Protein AF-A0A538U9R2-F1 (afdb_monomer)

Foldseek 3Di:
DPDPPPDDDDDDAPDDVRVLVVQLVVVVVVVDPDDLQVSLQVSLVVDAKDFDWDQDPVRDIDGAWIKGFPGDDPSDTDIDTQKGWDFPDADPVRHTDTFIFGQLDDGPCVVVCVVVVDDDDPVRNHHGDTD

Secondary structure (DSSP, 8-state):
----TT-------SSHHHHHHHHHHHHHHTT----HHHHHHHHHHH--EEEEEEE-TTS-EEEEEEEEEEEEETTEEEEEEEEEEEEEEE-TTS-EEEEEEE-S---THHHHHHHTT----GGGGSTT-B-

Radius of gyration: 17.0 Å; Cα contacts (8 Å, |Δi|>4): 196; chains: 1; bounding box: 44×27×45 Å

pLDDT: mean 91.01, std 10.46, range [38.91, 98.06]

Nearest PDB structures (foldseek):
  8rjf-assembly1_C  TM=9.619E-01  e=5.103E-11  Caulobacter vibrioides NA1000
  8rkd-assembly1_B  TM=8.739E-01  e=4.639E-08  Caulobacter vibrioides NA1000
  2w56-assembly2_B  TM=2.642E-01  e=7.644E-01  Vibrio cholerae
  5lnk-assembly1_9  TM=2.903E-01  e=7.173E-01  Ovis aries
  3vf1-assembly1_A  TM=3.575E-01  e=2.911E+00  Gersemia fruticosa

Organism: Eiseniibacteriota bacterium (NCBI:txid2212470)

InterPro domains:
  IPR027417 P-loop containing nucleoside triphosphate hydrolase [G3DSA:3.40.50.300] (1-93)

Mean predicted aligned error: 5.08 Å

Sequence (131 aa):
NTGHDGSMTTIHSNGPRDSLHRIENLVLMAGHQLNDKAIREQVASALELIVH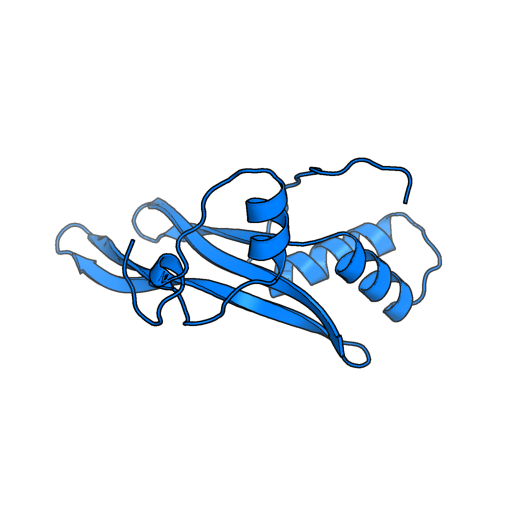VSRMADGTRRILSVQELMGMEGNVVTMQEIFRFVQTGVDKTGKVVGHFEATGIMPRCVDRIRLAGVQVPNEIFERGRRS

Structure (mmCIF, N/CA/C/O backbone):
data_AF-A0A538U9R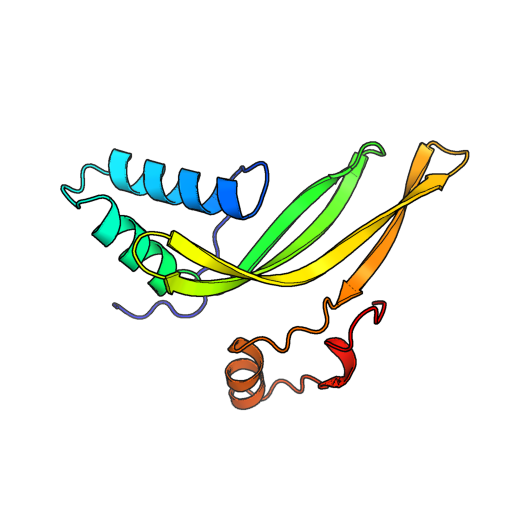2-F1
#
_entry.id   AF-A0A538U9R2-F1
#
loop_
_atom_site.group_PDB
_atom_site.id
_atom_site.type_symbol
_atom_site.label_atom_id
_atom_site.label_alt_id
_atom_site.label_comp_id
_atom_site.label_asym_id
_atom_site.label_entity_id
_atom_site.label_seq_id
_atom_site.pdbx_PDB_ins_code
_atom_site.Cartn_x
_atom_site.Cartn_y
_atom_site.Cartn_z
_atom_site.occupancy
_atom_site.B_iso_or_equiv
_atom_site.auth_seq_id
_atom_site.auth_comp_id
_atom_site.auth_asym_id
_atom_site.auth_atom_id
_atom_site.pdbx_PDB_model_num
ATOM 1 N N . ASN A 1 1 ? 9.139 -11.007 -18.898 1.00 42.06 1 ASN A N 1
ATOM 2 C CA . ASN A 1 1 ? 8.108 -11.359 -17.906 1.00 42.06 1 ASN A CA 1
ATOM 3 C C . ASN A 1 1 ? 7.823 -12.852 -18.046 1.00 42.06 1 ASN A C 1
ATOM 5 O O . ASN A 1 1 ? 7.263 -13.237 -19.060 1.00 42.06 1 ASN A O 1
ATOM 9 N N . THR A 1 2 ? 8.312 -13.706 -17.141 1.00 39.75 2 THR A N 1
ATOM 10 C CA . THR A 1 2 ? 8.184 -15.182 -17.223 1.00 39.75 2 THR A CA 1
ATOM 11 C C . THR A 1 2 ? 6.883 -15.717 -16.612 1.00 39.75 2 THR A C 1
ATOM 13 O O . THR A 1 2 ? 6.787 -16.910 -16.350 1.00 39.75 2 THR A O 1
ATOM 16 N N . GLY A 1 3 ? 5.877 -14.856 -16.412 1.00 38.91 3 GLY A N 1
ATOM 17 C CA . GLY A 1 3 ? 4.512 -15.265 -16.074 1.00 38.91 3 GLY A CA 1
ATOM 18 C C . GLY A 1 3 ? 4.410 -15.980 -14.728 1.00 38.91 3 GLY A C 1
ATOM 19 O O . GLY A 1 3 ? 4.302 -17.199 -14.674 1.00 38.91 3 GLY A O 1
ATOM 20 N N . HIS A 1 4 ? 4.433 -15.215 -13.637 1.00 52.62 4 HIS A N 1
ATOM 21 C CA . HIS A 1 4 ? 3.824 -15.612 -12.362 1.00 52.62 4 HIS A CA 1
ATOM 22 C C . HIS A 1 4 ? 2.850 -14.504 -11.955 1.00 52.62 4 HIS A C 1
ATOM 24 O O . HIS A 1 4 ? 3.100 -13.732 -11.023 1.00 52.62 4 HIS A O 1
ATOM 30 N N . ASP A 1 5 ? 1.761 -14.392 -12.715 1.00 59.94 5 ASP A N 1
ATOM 31 C CA . ASP A 1 5 ? 0.650 -13.512 -12.366 1.00 59.94 5 ASP A CA 1
ATOM 32 C C . ASP A 1 5 ? 0.095 -13.946 -10.999 1.00 59.94 5 ASP A C 1
ATOM 34 O O . ASP A 1 5 ? -0.129 -15.132 -10.757 1.00 59.94 5 ASP A O 1
ATOM 38 N N . GLY A 1 6 ? -0.078 -12.993 -10.078 1.00 66.44 6 GLY A N 1
ATOM 39 C CA . GLY A 1 6 ? -0.569 -13.267 -8.719 1.00 66.44 6 GLY A CA 1
ATOM 40 C C . GLY A 1 6 ? 0.508 -13.481 -7.648 1.00 66.44 6 GLY A C 1
ATOM 41 O O . GLY A 1 6 ? 0.216 -14.030 -6.586 1.00 66.44 6 GLY A O 1
ATOM 42 N N . SER A 1 7 ? 1.744 -13.038 -7.886 1.00 83.44 7 SER A N 1
ATOM 43 C CA . SER A 1 7 ? 2.784 -13.033 -6.850 1.00 83.44 7 SER A CA 1
ATOM 44 C C . SER A 1 7 ? 2.449 -12.046 -5.722 1.00 83.44 7 SER A C 1
ATOM 46 O O . SER A 1 7 ? 2.092 -10.897 -5.968 1.00 83.44 7 SER A O 1
ATOM 48 N N . MET A 1 8 ? 2.608 -12.482 -4.472 1.00 91.44 8 MET A N 1
ATOM 49 C CA . MET A 1 8 ? 2.459 -11.647 -3.280 1.00 91.44 8 MET A CA 1
ATOM 50 C C . MET A 1 8 ? 3.698 -11.799 -2.406 1.00 91.44 8 MET A C 1
ATOM 52 O O . MET A 1 8 ? 4.221 -12.897 -2.229 1.00 91.44 8 MET A O 1
ATOM 56 N N . THR A 1 9 ? 4.154 -10.692 -1.835 1.00 93.06 9 THR A N 1
ATOM 57 C CA . THR A 1 9 ? 5.267 -10.679 -0.888 1.00 93.06 9 THR A CA 1
ATOM 58 C C . THR A 1 9 ? 4.988 -9.691 0.236 1.00 93.06 9 THR A C 1
ATOM 60 O O . THR A 1 9 ? 4.064 -8.880 0.159 1.00 93.06 9 THR A O 1
ATOM 63 N N . THR A 1 10 ? 5.786 -9.760 1.295 1.00 94.50 10 THR A N 1
ATOM 64 C CA . THR A 1 10 ? 5.697 -8.865 2.448 1.00 94.50 10 THR A CA 1
ATOM 65 C C . THR A 1 10 ? 7.054 -8.243 2.720 1.00 94.50 10 THR A C 1
ATOM 67 O O . THR A 1 10 ? 8.069 -8.936 2.687 1.00 94.50 10 THR A O 1
ATOM 70 N N . ILE A 1 11 ? 7.072 -6.957 3.061 1.00 95.56 11 ILE A N 1
ATOM 71 C CA . ILE A 1 11 ? 8.282 -6.251 3.472 1.00 95.56 11 ILE A CA 1
ATOM 72 C C . ILE A 1 11 ? 7.987 -5.397 4.700 1.00 95.56 11 ILE A C 1
ATOM 74 O O . ILE A 1 11 ? 6.936 -4.765 4.793 1.00 95.56 11 ILE A O 1
ATOM 78 N N . HIS A 1 12 ? 8.911 -5.387 5.658 1.00 95.25 12 HIS A N 1
ATOM 79 C CA . HIS A 1 12 ? 8.829 -4.468 6.787 1.00 95.25 12 HIS A CA 1
ATOM 80 C C . HIS A 1 12 ? 9.125 -3.050 6.313 1.00 95.25 12 HIS A C 1
ATOM 82 O O . HIS A 1 12 ? 10.215 -2.793 5.806 1.00 95.25 12 HIS A O 1
ATOM 88 N N . SER A 1 13 ? 8.179 -2.138 6.504 1.00 94.88 13 SER A N 1
ATOM 89 C CA . SER A 1 13 ? 8.298 -0.734 6.122 1.00 94.88 13 SER A CA 1
ATOM 90 C C . SER A 1 13 ? 7.451 0.153 7.034 1.00 94.88 13 SER A C 1
ATOM 92 O O . SER A 1 13 ? 6.558 -0.325 7.732 1.00 94.88 13 SER A O 1
ATOM 94 N N . ASN A 1 14 ? 7.731 1.455 7.017 1.00 94.56 14 ASN A N 1
ATOM 95 C CA . ASN A 1 14 ? 6.961 2.470 7.743 1.00 94.56 14 ASN A CA 1
ATOM 96 C C . ASN A 1 14 ? 5.855 3.106 6.880 1.00 94.56 14 ASN A C 1
ATOM 98 O O . ASN A 1 14 ? 5.220 4.079 7.289 1.00 94.56 14 ASN A O 1
ATOM 102 N N . GLY A 1 15 ? 5.651 2.604 5.661 1.00 95.75 15 GLY A N 1
ATOM 103 C CA . GLY A 1 15 ? 4.664 3.131 4.729 1.00 95.75 15 GLY A CA 1
ATOM 104 C C . GLY A 1 15 ? 4.855 2.655 3.290 1.00 95.75 15 GLY A C 1
ATOM 105 O O . GLY A 1 15 ? 5.863 2.020 2.964 1.00 95.75 15 GLY A O 1
ATOM 106 N N . PRO A 1 16 ? 3.917 2.995 2.388 1.00 95.81 16 PRO A N 1
ATOM 107 C CA . PRO A 1 16 ? 3.992 2.579 0.989 1.00 95.81 16 PRO A CA 1
ATOM 108 C C . PRO A 1 16 ? 5.245 3.086 0.262 1.00 95.81 16 PRO A C 1
ATOM 110 O O . PRO A 1 16 ? 5.926 2.307 -0.397 1.00 95.81 16 PRO A O 1
ATOM 113 N N . ARG A 1 17 ? 5.619 4.363 0.442 1.00 95.38 17 ARG A N 1
ATOM 114 C CA . AR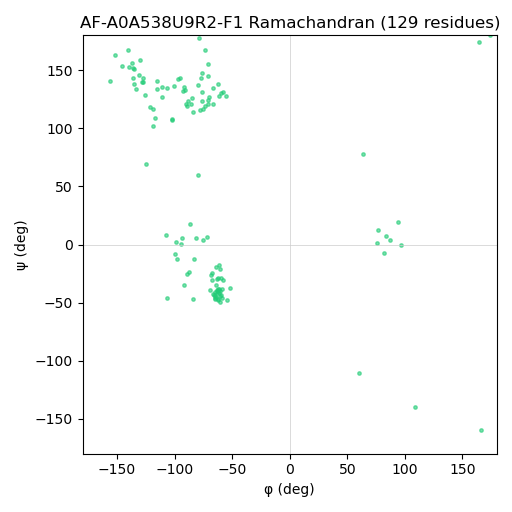G A 1 17 ? 6.852 4.919 -0.156 1.00 95.38 17 ARG A CA 1
ATOM 115 C C . ARG A 1 17 ? 8.122 4.272 0.402 1.00 95.38 17 ARG A C 1
ATOM 117 O O . ARG A 1 17 ? 9.024 3.959 -0.363 1.00 95.38 17 ARG A O 1
ATOM 124 N N . ASP A 1 18 ? 8.171 4.026 1.711 1.00 96.38 18 ASP A N 1
ATOM 125 C CA . ASP A 1 18 ? 9.298 3.319 2.340 1.00 96.38 18 ASP A CA 1
ATOM 126 C C . ASP A 1 18 ? 9.406 1.871 1.832 1.00 96.38 18 ASP A C 1
ATOM 128 O O . ASP A 1 18 ? 10.503 1.365 1.624 1.00 96.38 18 ASP A O 1
ATOM 132 N N . SER A 1 19 ? 8.273 1.218 1.546 1.00 95.94 19 SER A N 1
ATOM 133 C CA . SER A 1 19 ? 8.258 -0.120 0.936 1.00 95.94 19 SER A CA 1
ATOM 134 C C . SER A 1 19 ? 8.980 -0.132 -0.411 1.00 95.94 19 SER A C 1
ATOM 136 O O . SER A 1 19 ? 9.820 -1.000 -0.630 1.00 95.94 19 SER A O 1
ATOM 138 N N . LEU A 1 20 ? 8.715 0.852 -1.280 1.00 94.69 20 LEU A N 1
ATOM 139 C CA . LEU A 1 20 ? 9.397 0.977 -2.573 1.00 94.69 20 LEU A CA 1
ATOM 140 C C . LEU A 1 20 ? 10.906 1.161 -2.401 1.00 94.69 20 LEU A C 1
ATOM 142 O O . LEU A 1 20 ? 11.676 0.400 -2.978 1.00 94.69 20 LEU A O 1
ATOM 146 N N . HIS A 1 21 ? 11.331 2.091 -1.541 1.00 93.69 21 HIS A N 1
ATOM 147 C CA . HIS A 1 21 ? 12.755 2.322 -1.280 1.00 93.69 21 HIS A CA 1
ATOM 148 C C . HIS A 1 21 ? 13.469 1.074 -0.759 1.00 93.69 21 HIS A C 1
ATOM 150 O O . HIS A 1 21 ? 14.605 0.794 -1.135 1.00 93.69 21 HIS A O 1
ATOM 156 N N . ARG A 1 22 ? 12.810 0.288 0.092 1.00 94.88 22 ARG A N 1
ATOM 157 C CA . ARG A 1 22 ? 13.388 -0.959 0.594 1.00 94.88 22 ARG A CA 1
ATOM 158 C C . ARG A 1 22 ? 13.498 -2.020 -0.491 1.00 94.88 22 ARG A C 1
ATOM 160 O O . ARG A 1 22 ? 14.505 -2.717 -0.524 1.00 94.88 22 ARG A O 1
ATOM 167 N N . ILE A 1 23 ? 12.514 -2.127 -1.380 1.00 93.12 23 ILE A N 1
ATOM 168 C CA . ILE A 1 23 ? 12.587 -3.034 -2.532 1.00 93.12 23 ILE A CA 1
ATOM 169 C C . ILE A 1 23 ? 13.720 -2.603 -3.472 1.00 93.12 23 ILE A C 1
ATOM 171 O O . ILE A 1 23 ? 14.528 -3.446 -3.852 1.00 93.12 23 ILE A O 1
ATOM 175 N N . GLU A 1 24 ? 13.845 -1.307 -3.775 1.00 91.50 24 GLU A N 1
ATOM 176 C CA . GLU A 1 24 ? 14.967 -0.756 -4.554 1.00 91.50 24 GLU A CA 1
ATOM 177 C C . GLU A 1 24 ? 16.318 -1.148 -3.930 1.00 91.50 24 GLU A C 1
ATOM 179 O O . GLU A 1 24 ? 17.194 -1.679 -4.614 1.00 91.50 24 GLU A O 1
ATOM 184 N N . ASN A 1 25 ? 16.460 -0.984 -2.611 1.00 91.25 25 ASN A N 1
ATOM 185 C CA . ASN A 1 25 ? 17.676 -1.359 -1.888 1.00 91.25 25 ASN A CA 1
ATOM 186 C C . ASN A 1 25 ? 17.961 -2.866 -1.941 1.00 91.25 25 ASN A C 1
ATOM 188 O O . ASN A 1 25 ? 19.112 -3.261 -2.108 1.00 91.25 25 ASN A O 1
ATOM 192 N N . LEU A 1 26 ? 16.939 -3.720 -1.827 1.00 91.38 26 LEU A N 1
ATOM 193 C CA . LEU A 1 26 ? 17.113 -5.171 -1.946 1.00 91.38 26 LEU A CA 1
ATOM 194 C C . LEU A 1 26 ? 17.613 -5.569 -3.342 1.00 91.38 26 LEU A C 1
ATOM 196 O O . LEU A 1 26 ? 18.478 -6.437 -3.450 1.00 91.38 26 LEU A O 1
ATOM 200 N N . VAL A 1 27 ? 17.121 -4.914 -4.399 1.00 88.25 27 VAL A N 1
ATOM 201 C CA . VAL A 1 27 ? 17.592 -5.143 -5.776 1.00 88.25 27 VAL A CA 1
ATOM 202 C C . VAL A 1 27 ? 19.049 -4.706 -5.939 1.00 88.25 27 VAL A C 1
ATOM 204 O O . VAL A 1 27 ? 19.846 -5.450 -6.510 1.00 88.25 27 VAL A O 1
ATOM 207 N N . LEU A 1 28 ? 19.424 -3.547 -5.388 1.00 86.88 28 LEU A N 1
ATOM 208 C CA . LEU A 1 28 ? 20.815 -3.076 -5.384 1.00 86.88 28 LEU A CA 1
ATOM 209 C C . LEU A 1 28 ? 21.747 -4.059 -4.658 1.00 86.88 28 LEU A C 1
ATOM 211 O O . LEU A 1 28 ? 22.823 -4.390 -5.156 1.00 86.88 28 LEU A O 1
ATOM 215 N N . MET A 1 29 ? 21.322 -4.576 -3.503 1.00 85.81 29 MET A N 1
ATOM 216 C CA . MET A 1 29 ? 22.091 -5.553 -2.725 1.00 85.81 29 MET A CA 1
ATOM 217 C C . MET A 1 29 ? 22.221 -6.912 -3.423 1.00 85.81 29 MET A C 1
ATOM 219 O O . MET A 1 29 ? 23.191 -7.625 -3.180 1.00 85.81 29 MET A O 1
ATOM 223 N N . ALA A 1 30 ? 21.294 -7.261 -4.319 1.00 85.44 30 ALA A N 1
ATOM 224 C CA . ALA A 1 30 ? 21.358 -8.478 -5.127 1.00 85.44 30 ALA A CA 1
ATOM 225 C C . ALA A 1 30 ? 22.438 -8.430 -6.233 1.00 85.44 30 ALA A C 1
ATOM 227 O O . ALA A 1 30 ? 22.502 -9.335 -7.064 1.00 85.44 30 ALA A O 1
ATOM 228 N N . GLY A 1 31 ? 23.275 -7.385 -6.275 1.00 70.81 31 GLY A N 1
ATOM 229 C CA . GLY A 1 31 ? 24.469 -7.314 -7.125 1.00 70.81 31 GLY A CA 1
ATOM 230 C C . GLY A 1 31 ? 24.192 -7.025 -8.601 1.00 70.81 31 GLY A C 1
ATOM 231 O O . GLY A 1 31 ? 25.085 -7.174 -9.434 1.00 70.81 31 GLY A O 1
ATOM 232 N N . HIS A 1 32 ? 22.971 -6.613 -8.944 1.00 70.31 32 HIS A N 1
ATOM 233 C CA . HIS A 1 32 ? 22.634 -6.228 -10.309 1.00 70.31 32 HIS A CA 1
ATOM 234 C C . HIS A 1 32 ? 23.203 -4.837 -10.611 1.00 70.31 32 HIS A C 1
ATOM 236 O O . HIS A 1 32 ? 22.879 -3.868 -9.928 1.00 70.31 32 HIS A O 1
ATOM 242 N N . GLN A 1 33 ? 24.017 -4.714 -11.664 1.00 74.50 33 GLN A N 1
ATOM 243 C CA . GLN A 1 33 ? 24.519 -3.421 -12.150 1.00 74.50 33 GLN A CA 1
ATOM 244 C C . GLN A 1 33 ? 23.461 -2.692 -12.990 1.00 74.50 33 GLN A C 1
ATOM 246 O O . GLN A 1 33 ? 23.651 -2.414 -14.172 1.00 74.50 33 GLN A O 1
ATOM 251 N N . LEU A 1 34 ? 22.312 -2.413 -12.384 1.00 81.12 34 LEU A N 1
ATOM 252 C CA . LEU A 1 34 ? 21.297 -1.548 -12.969 1.00 81.12 34 LEU A CA 1
ATOM 253 C C . LEU A 1 34 ? 21.493 -0.130 -12.435 1.00 81.12 34 LEU A C 1
ATOM 255 O O . LEU A 1 34 ? 21.833 0.061 -11.271 1.00 81.12 34 LEU A O 1
ATOM 259 N N . ASN A 1 35 ? 21.264 0.873 -13.283 1.00 87.81 35 ASN A N 1
ATOM 260 C CA . ASN A 1 35 ? 21.139 2.241 -12.789 1.00 87.81 35 ASN A CA 1
ATOM 26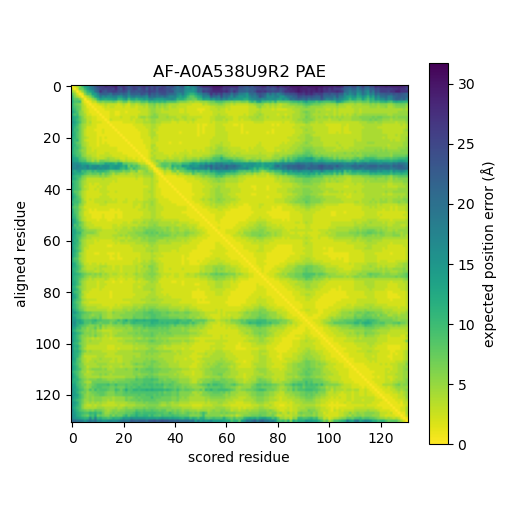1 C C . ASN A 1 35 ? 19.818 2.401 -12.009 1.00 87.81 35 ASN A C 1
ATOM 263 O O . ASN A 1 35 ? 18.851 1.677 -12.256 1.00 87.81 35 ASN A O 1
ATOM 267 N N . ASP A 1 36 ? 19.758 3.372 -11.095 1.00 87.88 36 ASP A N 1
ATOM 268 C CA . ASP A 1 36 ? 18.594 3.616 -10.228 1.00 87.88 36 ASP A CA 1
ATOM 269 C C . ASP A 1 36 ? 17.274 3.732 -10.998 1.00 87.88 36 ASP A C 1
ATOM 271 O O . ASP A 1 36 ? 16.230 3.265 -10.542 1.00 87.88 36 ASP A O 1
ATOM 275 N N . LYS A 1 37 ? 17.312 4.358 -12.180 1.00 91.31 37 LYS A N 1
ATOM 276 C CA . LYS A 1 37 ? 16.125 4.533 -13.015 1.00 91.31 37 LYS A CA 1
ATOM 277 C C . LYS A 1 37 ? 15.592 3.183 -13.493 1.00 91.31 37 LYS A C 1
ATOM 279 O O . LYS A 1 37 ? 14.402 2.928 -13.347 1.00 91.31 37 LYS A O 1
ATOM 284 N N . ALA A 1 38 ? 16.464 2.312 -13.994 1.00 91.56 38 ALA A N 1
ATOM 285 C CA . ALA A 1 38 ? 16.092 0.978 -14.446 1.00 91.56 38 ALA A CA 1
ATOM 286 C C . ALA A 1 38 ? 15.521 0.134 -13.298 1.00 91.56 38 ALA A C 1
ATOM 288 O O . ALA A 1 38 ? 14.542 -0.578 -13.497 1.00 91.56 38 ALA A O 1
ATOM 289 N N . ILE A 1 39 ? 16.070 0.248 -12.084 1.00 92.25 39 ILE A N 1
ATOM 290 C CA . ILE A 1 39 ? 15.524 -0.441 -10.904 1.00 92.25 39 ILE A CA 1
ATOM 291 C C . ILE A 1 39 ? 14.101 0.039 -10.618 1.00 92.25 39 ILE A C 1
ATOM 293 O O . ILE A 1 39 ? 13.199 -0.782 -10.467 1.00 92.25 39 ILE A O 1
ATOM 297 N N . ARG A 1 40 ? 13.870 1.355 -10.601 1.00 93.75 40 ARG A N 1
ATOM 298 C CA . ARG A 1 40 ? 12.526 1.914 -10.396 1.00 93.75 40 ARG A CA 1
ATOM 299 C C . ARG A 1 40 ? 11.552 1.504 -11.495 1.00 93.75 40 ARG A C 1
ATOM 301 O O . ARG A 1 40 ? 10.410 1.192 -11.178 1.00 93.75 40 ARG A O 1
ATOM 308 N N . GLU A 1 41 ? 11.996 1.438 -12.750 1.00 93.31 41 GLU A N 1
ATOM 309 C CA . GLU A 1 41 ? 11.181 0.958 -13.876 1.00 93.31 41 GLU A CA 1
ATOM 310 C C . GLU A 1 41 ? 10.785 -0.517 -13.686 1.00 93.31 41 GLU A C 1
ATOM 312 O O . GLU A 1 41 ? 9.625 -0.882 -13.895 1.00 93.31 41 GLU A O 1
ATOM 317 N N . GLN A 1 42 ? 11.707 -1.366 -13.217 1.00 91.12 42 GLN A N 1
ATOM 318 C CA . GLN A 1 42 ? 11.399 -2.760 -12.879 1.00 91.12 42 GLN A CA 1
ATOM 319 C C . GLN A 1 42 ? 10.416 -2.856 -11.705 1.00 91.12 42 GLN A C 1
ATOM 321 O O . GLN A 1 42 ? 9.427 -3.576 -11.792 1.00 91.12 42 GLN A O 1
ATOM 326 N N . VAL A 1 43 ? 10.629 -2.096 -10.629 1.00 91.69 43 VAL A N 1
ATOM 327 C CA . VAL A 1 43 ? 9.736 -2.099 -9.458 1.00 91.69 43 VAL A CA 1
ATOM 328 C C . VAL A 1 43 ? 8.331 -1.616 -9.831 1.00 91.69 43 VAL A C 1
ATOM 330 O O . VAL A 1 43 ? 7.346 -2.265 -9.483 1.00 91.69 43 VAL A O 1
ATOM 333 N N . ALA A 1 44 ? 8.229 -0.514 -10.575 1.00 93.19 44 ALA A N 1
ATOM 334 C CA . ALA A 1 44 ? 6.955 0.071 -10.983 1.00 93.19 44 ALA A CA 1
ATOM 335 C C . ALA A 1 44 ? 6.181 -0.792 -11.989 1.00 93.19 44 ALA A C 1
ATOM 337 O O . ALA A 1 44 ? 4.960 -0.684 -12.057 1.00 93.19 44 ALA A O 1
ATOM 338 N N . SER A 1 45 ? 6.870 -1.625 -12.776 1.00 91.12 45 SER A N 1
ATOM 339 C CA . SER A 1 45 ? 6.228 -2.563 -13.706 1.00 91.12 45 SER A CA 1
ATOM 340 C C . SER A 1 45 ? 5.877 -3.909 -13.070 1.00 91.12 45 SER A C 1
ATOM 342 O O . SER A 1 45 ? 4.974 -4.583 -13.559 1.00 91.12 45 SER A O 1
ATOM 344 N N . ALA A 1 46 ? 6.561 -4.300 -11.992 1.00 90.25 46 ALA A N 1
ATOM 345 C CA . ALA A 1 46 ? 6.337 -5.571 -11.306 1.00 90.25 46 ALA A CA 1
ATOM 346 C C . ALA A 1 46 ? 5.275 -5.503 -10.196 1.00 90.25 46 ALA A C 1
ATOM 348 O O . ALA A 1 46 ? 4.693 -6.530 -9.852 1.00 90.25 46 ALA A O 1
ATOM 349 N N . LEU A 1 47 ? 5.043 -4.328 -9.603 1.00 92.12 47 LEU A N 1
ATOM 350 C CA . LEU A 1 47 ? 4.101 -4.152 -8.497 1.00 92.12 47 LEU A CA 1
ATOM 351 C C . LEU A 1 47 ? 2.830 -3.440 -8.955 1.00 92.12 47 LEU A C 1
ATOM 353 O O . LEU A 1 47 ? 2.886 -2.400 -9.603 1.00 92.12 47 LEU A O 1
ATOM 357 N N . GLU A 1 48 ? 1.683 -3.963 -8.533 1.00 93.75 48 GLU A N 1
ATOM 358 C CA . GLU A 1 48 ? 0.372 -3.393 -8.869 1.00 93.75 48 GLU A CA 1
ATOM 359 C C . GLU A 1 48 ? -0.260 -2.687 -7.672 1.00 93.75 48 GLU A C 1
ATOM 361 O O . GLU A 1 48 ? -0.721 -1.553 -7.784 1.00 93.75 48 GLU A O 1
ATOM 366 N N . LEU A 1 49 ? -0.237 -3.335 -6.505 1.00 95.62 49 LEU A N 1
ATOM 367 C CA . LEU A 1 49 ? -0.850 -2.840 -5.278 1.00 95.62 49 LEU A CA 1
ATOM 368 C C . LEU A 1 49 ? 0.122 -2.926 -4.100 1.00 95.62 49 LEU A C 1
ATOM 370 O O . LEU A 1 49 ? 0.884 -3.882 -3.967 1.00 95.62 49 LEU A O 1
ATOM 374 N N . ILE A 1 50 ? 0.025 -1.954 -3.195 1.00 97.19 50 ILE A N 1
ATOM 375 C CA . ILE A 1 50 ? 0.657 -1.983 -1.875 1.00 97.19 50 ILE A CA 1
ATOM 376 C C . ILE A 1 50 ? -0.434 -1.849 -0.819 1.00 97.19 50 ILE A C 1
ATOM 378 O O . ILE A 1 50 ? -1.111 -0.825 -0.733 1.00 97.19 50 ILE A O 1
ATOM 382 N N . VAL A 1 51 ? -0.564 -2.870 0.027 1.00 97.62 51 VAL A N 1
ATOM 383 C CA . VAL A 1 51 ? -1.428 -2.838 1.211 1.00 97.62 51 VAL A CA 1
ATOM 384 C C . VAL A 1 51 ? -0.549 -2.617 2.433 1.00 97.62 51 VAL A C 1
ATOM 386 O O . VAL A 1 51 ? 0.190 -3.505 2.854 1.00 97.62 51 VAL A O 1
ATOM 389 N N . HIS A 1 52 ? -0.612 -1.420 3.004 1.00 98.06 52 HIS A N 1
ATOM 390 C CA . HIS A 1 52 ? 0.163 -1.078 4.187 1.00 98.06 52 HIS A CA 1
ATOM 391 C C . HIS A 1 52 ? -0.624 -1.409 5.454 1.00 98.06 52 HIS A C 1
ATOM 393 O O . HIS A 1 52 ? -1.709 -0.874 5.685 1.00 98.06 52 HIS A O 1
ATOM 399 N N . VAL A 1 53 ? -0.051 -2.272 6.291 1.00 97.50 53 VAL A N 1
ATOM 400 C CA . VAL A 1 53 ? -0.621 -2.699 7.571 1.00 97.50 53 VAL A CA 1
ATOM 401 C C . VAL A 1 53 ? 0.285 -2.227 8.696 1.00 97.50 53 VAL A C 1
ATOM 403 O O . VAL A 1 53 ? 1.492 -2.438 8.643 1.00 97.50 53 VAL A O 1
ATOM 406 N N . SER A 1 54 ? -0.300 -1.646 9.742 1.00 96.38 54 SER A N 1
ATOM 407 C CA . SER A 1 54 ? 0.441 -1.234 10.934 1.00 96.38 54 SER A CA 1
ATOM 408 C C . SER A 1 54 ? -0.217 -1.733 12.212 1.00 96.38 54 SER A C 1
ATOM 410 O O . SER A 1 54 ? -1.410 -2.052 12.247 1.00 96.38 54 SER A O 1
ATOM 412 N N . ARG A 1 55 ? 0.586 -1.804 13.275 1.00 94.94 55 ARG A N 1
ATOM 413 C CA . ARG A 1 55 ? 0.107 -2.015 14.637 1.00 94.94 55 ARG A CA 1
ATOM 414 C C . ARG A 1 55 ? -0.174 -0.653 15.267 1.00 94.94 55 ARG A C 1
ATOM 416 O O . ARG A 1 55 ? 0.727 0.165 15.412 1.00 94.94 55 ARG A O 1
ATOM 423 N N . MET A 1 56 ? -1.423 -0.436 15.641 1.00 94.38 56 MET A N 1
ATOM 424 C CA . MET A 1 56 ? -1.897 0.773 16.296 1.00 94.38 56 MET A CA 1
ATOM 425 C C . MET A 1 56 ? -1.445 0.832 17.759 1.00 94.38 56 MET A C 1
ATOM 427 O O . MET A 1 56 ? -1.012 -0.169 18.335 1.00 94.38 56 MET A O 1
ATOM 431 N N . ALA A 1 57 ? -1.589 2.008 18.376 1.00 92.38 57 ALA A N 1
ATOM 432 C CA . ALA A 1 57 ? -1.212 2.244 19.771 1.00 92.38 57 ALA A CA 1
ATOM 433 C C . ALA A 1 57 ? -1.958 1.335 20.770 1.00 92.38 57 ALA A C 1
ATOM 435 O O . ALA A 1 57 ? -1.403 0.976 21.802 1.00 92.38 57 ALA A O 1
ATOM 436 N N . ASP A 1 58 ? -3.177 0.906 20.433 1.00 94.06 58 ASP A N 1
ATOM 437 C CA . ASP A 1 58 ? -3.977 -0.048 21.216 1.00 94.06 58 ASP A CA 1
ATOM 438 C C . ASP A 1 58 ? -3.585 -1.522 20.981 1.00 94.06 58 ASP A C 1
ATOM 440 O O . ASP A 1 58 ? -4.243 -2.445 21.455 1.00 94.06 58 ASP A O 1
ATOM 444 N N . GLY A 1 59 ? -2.524 -1.764 20.207 1.00 94.69 59 GLY A N 1
ATOM 445 C CA . GLY A 1 59 ? -2.029 -3.088 19.861 1.00 94.69 59 GLY A CA 1
ATOM 446 C C . GLY A 1 59 ? -2.761 -3.766 18.702 1.00 94.69 59 GLY A C 1
ATOM 447 O O . GLY A 1 59 ? -2.276 -4.809 18.249 1.00 94.69 59 GLY A O 1
ATOM 448 N N . THR A 1 60 ? -3.861 -3.194 18.195 1.00 94.12 60 THR A N 1
ATOM 449 C CA . THR A 1 60 ? -4.615 -3.747 17.060 1.00 94.12 60 THR A CA 1
ATOM 450 C C . THR A 1 60 ? -3.836 -3.599 15.757 1.00 94.12 60 THR A C 1
ATOM 452 O O . THR A 1 60 ? -3.116 -2.624 15.555 1.00 94.12 60 THR A O 1
ATOM 455 N N . ARG A 1 61 ? -3.954 -4.571 14.846 1.00 95.12 61 ARG A N 1
ATOM 456 C CA . ARG A 1 61 ? -3.421 -4.442 13.482 1.00 95.12 61 ARG A CA 1
ATOM 457 C C . ARG A 1 61 ? -4.508 -3.911 12.563 1.00 95.12 61 ARG A C 1
ATOM 459 O O . ARG A 1 61 ? -5.622 -4.428 12.581 1.00 95.12 61 ARG A O 1
ATOM 466 N N . ARG A 1 62 ? -4.182 -2.901 11.759 1.00 95.56 62 ARG A N 1
ATOM 467 C CA . ARG A 1 62 ? -5.111 -2.291 10.803 1.00 95.56 62 ARG A CA 1
ATOM 468 C C . ARG A 1 62 ? -4.423 -2.054 9.470 1.00 95.56 62 ARG A C 1
ATOM 470 O O . ARG A 1 62 ? -3.251 -1.676 9.435 1.00 95.56 62 ARG A O 1
ATOM 477 N N . ILE A 1 63 ? -5.167 -2.249 8.384 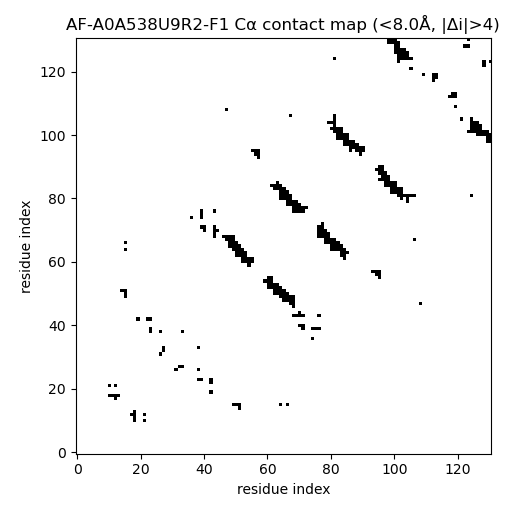1.00 96.94 63 ILE A N 1
ATOM 478 C CA . ILE A 1 63 ? -4.784 -1.703 7.081 1.00 96.94 63 ILE A CA 1
ATOM 479 C C . ILE A 1 63 ? -4.876 -0.187 7.211 1.00 96.94 63 ILE A C 1
ATOM 481 O O . ILE A 1 63 ? -5.933 0.334 7.554 1.00 96.94 63 ILE A O 1
ATOM 485 N N . LEU A 1 64 ? -3.767 0.503 6.976 1.00 97.38 64 LEU A N 1
ATOM 486 C CA . LEU A 1 64 ? -3.715 1.960 7.006 1.00 97.38 64 LEU A CA 1
ATOM 487 C C . LEU A 1 64 ? -3.967 2.571 5.637 1.00 97.38 64 LEU A C 1
ATOM 489 O O . LEU A 1 64 ? -4.545 3.648 5.557 1.00 97.38 64 LEU A O 1
ATOM 493 N N . SER A 1 65 ? -3.513 1.903 4.580 1.00 98.00 65 SER A N 1
ATOM 494 C CA . SER A 1 65 ? -3.556 2.431 3.221 1.00 98.00 65 SER A CA 1
ATOM 495 C C . SER A 1 65 ? -3.529 1.288 2.213 1.00 98.00 65 SER A C 1
ATOM 497 O O . SER A 1 65 ? -2.807 0.306 2.405 1.00 98.00 65 SER A O 1
ATOM 499 N N . VAL A 1 66 ? -4.302 1.427 1.142 1.00 97.81 66 VAL A N 1
ATOM 500 C CA . VAL A 1 66 ? -4.229 0.587 -0.056 1.00 97.81 66 VAL A CA 1
ATOM 501 C C . VAL A 1 66 ? -3.878 1.506 -1.214 1.00 97.81 66 VAL A C 1
ATOM 503 O O . VAL A 1 66 ? -4.641 2.417 -1.529 1.00 97.81 66 VAL A O 1
ATOM 506 N N . GLN A 1 67 ? -2.718 1.285 -1.820 1.00 97.94 67 GLN A N 1
ATOM 507 C CA . GLN A 1 67 ? -2.185 2.104 -2.904 1.00 97.94 67 GLN A CA 1
ATOM 508 C C . GLN A 1 67 ? -2.091 1.276 -4.179 1.00 97.94 67 GLN A C 1
ATOM 510 O O . GLN A 1 67 ? -1.663 0.126 -4.124 1.00 97.94 67 GLN A O 1
ATOM 515 N N . GLU A 1 68 ? -2.418 1.876 -5.316 1.00 97.12 68 GLU A N 1
ATOM 516 C CA . GLU A 1 68 ? -2.105 1.343 -6.640 1.00 97.12 68 GLU A CA 1
ATOM 517 C C . GLU A 1 68 ? -0.884 2.051 -7.212 1.00 97.12 68 GLU A C 1
ATOM 519 O O . GLU A 1 68 ? -0.765 3.276 -7.118 1.00 97.12 68 GLU A O 1
ATOM 524 N N . LEU A 1 69 ? 0.030 1.287 -7.806 1.00 96.25 69 LEU A N 1
ATOM 525 C CA . LEU A 1 69 ? 1.136 1.862 -8.555 1.00 96.25 69 LEU A CA 1
ATOM 526 C C . LEU A 1 69 ? 0.638 2.362 -9.912 1.00 96.25 69 LEU A C 1
ATOM 528 O O . LEU A 1 69 ? -0.027 1.657 -10.675 1.00 96.25 69 LEU A O 1
ATOM 532 N N . MET A 1 70 ? 1.014 3.596 -10.238 1.00 95.38 70 MET A N 1
ATOM 533 C CA . MET A 1 70 ? 0.608 4.267 -11.472 1.00 95.38 70 MET A CA 1
ATOM 534 C C . MET A 1 70 ? 1.678 4.223 -12.567 1.00 95.38 70 MET A C 1
ATOM 536 O O . MET A 1 70 ? 1.388 4.539 -13.722 1.00 95.38 70 MET A O 1
ATOM 540 N N . GLY A 1 71 ? 2.877 3.742 -12.233 1.00 94.38 71 GLY A N 1
ATOM 541 C CA . GLY A 1 71 ? 4.045 3.713 -13.105 1.00 94.38 71 GLY A CA 1
ATOM 542 C C . GLY A 1 71 ? 5.087 4.724 -12.639 1.00 94.38 71 GLY A C 1
ATOM 543 O O . GLY A 1 71 ? 5.315 4.882 -11.439 1.00 94.38 71 GLY A O 1
ATOM 544 N N . MET A 1 72 ? 5.727 5.408 -13.586 1.00 95.31 72 MET A N 1
ATOM 545 C CA . MET A 1 72 ? 6.731 6.430 -13.298 1.00 95.31 72 MET A CA 1
ATOM 546 C C . MET A 1 72 ? 6.426 7.742 -14.009 1.00 95.31 72 MET A C 1
ATOM 548 O O . MET A 1 72 ? 6.001 7.753 -15.161 1.00 95.31 72 MET A O 1
ATOM 552 N N . GLU A 1 73 ? 6.722 8.845 -13.331 1.00 94.56 73 GLU A N 1
ATOM 553 C CA . GLU A 1 73 ? 6.797 10.183 -13.908 1.00 94.56 73 GLU A CA 1
ATOM 554 C C . GLU A 1 73 ? 8.240 10.683 -13.762 1.00 94.56 73 GLU A C 1
ATOM 556 O O . GLU A 1 73 ? 8.741 10.915 -12.658 1.00 94.56 73 GLU A O 1
ATOM 561 N N . GLY A 1 74 ? 8.961 10.756 -14.883 1.00 92.62 74 GLY A N 1
ATOM 562 C CA . GLY A 1 74 ? 10.404 10.996 -14.874 1.00 92.62 74 GLY A CA 1
ATOM 563 C C . GLY A 1 74 ? 11.155 9.899 -14.111 1.00 92.62 74 GLY A C 1
ATOM 564 O O . GLY A 1 74 ? 11.235 8.764 -14.570 1.00 92.62 74 GLY A O 1
ATOM 565 N N . ASN A 1 75 ? 11.705 10.247 -12.944 1.00 91.06 75 ASN A N 1
ATOM 566 C CA . ASN A 1 75 ? 12.468 9.337 -12.079 1.00 91.06 75 ASN A CA 1
ATOM 567 C C . ASN A 1 75 ? 11.713 8.924 -10.804 1.00 91.06 75 ASN A C 1
ATOM 569 O O . ASN A 1 75 ? 12.311 8.310 -9.917 1.00 91.06 75 ASN A O 1
ATOM 573 N N . VAL A 1 76 ? 10.431 9.280 -10.692 1.00 92.25 76 VAL A N 1
ATOM 574 C CA . VAL A 1 76 ? 9.617 9.062 -9.493 1.00 92.25 76 VAL A CA 1
ATOM 575 C C . VAL A 1 76 ? 8.556 8.009 -9.777 1.00 92.25 76 VAL A C 1
ATOM 577 O O . VAL A 1 76 ? 7.773 8.154 -10.712 1.00 92.25 76 VAL A O 1
ATOM 580 N N . VAL A 1 77 ? 8.499 6.971 -8.941 1.00 95.75 77 VAL A N 1
ATOM 581 C CA . VAL A 1 77 ? 7.387 6.013 -8.949 1.00 95.75 77 VAL A CA 1
ATOM 582 C C . VAL A 1 77 ? 6.140 6.701 -8.397 1.00 95.75 77 VAL A C 1
ATOM 584 O O . VAL A 1 77 ? 6.145 7.251 -7.287 1.00 95.75 77 VAL A O 1
ATOM 587 N N . THR A 1 78 ? 5.071 6.688 -9.186 1.00 96.44 78 THR A N 1
ATOM 588 C CA . THR A 1 78 ? 3.793 7.308 -8.848 1.00 96.44 78 THR A CA 1
ATOM 589 C C . THR A 1 78 ? 2.839 6.269 -8.272 1.00 96.44 78 THR A C 1
ATOM 591 O O . THR A 1 78 ? 2.822 5.107 -8.677 1.00 96.44 78 THR A O 1
ATOM 594 N N . MET A 1 79 ? 2.053 6.684 -7.281 1.00 96.62 79 MET A N 1
ATOM 595 C CA . MET A 1 79 ? 1.069 5.844 -6.602 1.00 96.62 79 MET A CA 1
ATOM 596 C C . MET A 1 79 ? -0.198 6.646 -6.338 1.00 96.62 79 MET A C 1
ATOM 598 O O . MET A 1 79 ? -0.136 7.869 -6.182 1.00 96.62 79 MET A O 1
ATOM 602 N N . GLN A 1 80 ? -1.324 5.952 -6.256 1.00 97.12 80 GLN A N 1
ATOM 603 C CA . GLN A 1 80 ? -2.610 6.517 -5.883 1.00 97.12 80 GLN A CA 1
ATOM 604 C C . GLN A 1 80 ? -3.212 5.743 -4.716 1.00 97.12 80 GLN A C 1
ATOM 606 O O . GLN A 1 80 ? -3.333 4.522 -4.761 1.00 97.12 80 GLN A O 1
ATOM 611 N N . GLU A 1 81 ? -3.613 6.464 -3.672 1.00 97.81 81 GLU A N 1
ATOM 612 C CA . GLU A 1 81 ? -4.283 5.873 -2.519 1.00 97.81 81 GLU A CA 1
ATOM 613 C C . GLU A 1 81 ? -5.744 5.599 -2.860 1.00 97.81 81 GLU A C 1
ATOM 615 O O . GLU A 1 81 ? -6.497 6.537 -3.096 1.00 97.81 81 GLU A O 1
ATOM 620 N N . ILE A 1 82 ? -6.157 4.337 -2.867 1.00 97.75 82 ILE A N 1
ATOM 621 C CA . ILE A 1 82 ? -7.540 3.929 -3.139 1.00 97.75 82 ILE A CA 1
ATOM 622 C C . ILE A 1 82 ? -8.365 4.010 -1.855 1.00 97.75 82 ILE A C 1
ATOM 624 O O . ILE A 1 82 ? -9.463 4.568 -1.827 1.00 97.75 82 ILE A O 1
ATOM 628 N N . PHE A 1 83 ? -7.803 3.470 -0.777 1.00 97.75 83 PHE A N 1
ATOM 629 C CA . PHE A 1 83 ? -8.443 3.421 0.525 1.00 97.75 83 PHE A CA 1
ATOM 630 C C . PHE A 1 83 ? -7.464 3.789 1.627 1.00 97.75 83 PHE A C 1
ATOM 632 O O . PHE A 1 83 ? -6.265 3.516 1.523 1.00 97.75 83 PHE A O 1
ATOM 639 N N . ARG A 1 84 ? -7.995 4.335 2.718 1.00 97.69 84 ARG A N 1
ATOM 640 C CA . ARG A 1 84 ? -7.216 4.678 3.905 1.00 97.69 84 ARG A CA 1
ATOM 641 C C . ARG A 1 84 ? -7.998 4.476 5.185 1.00 97.69 84 ARG A C 1
ATOM 643 O O . ARG A 1 84 ? -9.220 4.604 5.213 1.00 97.69 84 ARG A O 1
ATOM 650 N N . PHE A 1 85 ? -7.276 4.235 6.267 1.00 97.56 85 PHE A N 1
ATOM 651 C CA . PHE A 1 85 ? -7.833 4.311 7.607 1.00 97.56 85 PHE A CA 1
ATOM 652 C C . PHE A 1 85 ? -7.705 5.731 8.151 1.00 97.56 85 PHE A C 1
ATOM 654 O O . PHE A 1 85 ? -6.604 6.270 8.254 1.00 97.56 85 PHE A O 1
ATOM 661 N N . VAL A 1 86 ? -8.831 6.319 8.544 1.00 96.31 86 VAL A N 1
ATOM 662 C CA . VAL A 1 86 ? -8.883 7.611 9.225 1.00 96.31 86 VAL A CA 1
ATOM 663 C C . VAL A 1 86 ? -9.108 7.360 10.704 1.00 96.31 86 VAL A C 1
ATOM 665 O O . VAL A 1 86 ? -10.199 6.979 11.128 1.00 96.31 86 VAL A O 1
ATOM 668 N N . GLN A 1 87 ? -8.069 7.589 11.504 1.00 95.44 87 GLN A N 1
ATOM 669 C CA . GLN A 1 87 ? -8.204 7.604 12.953 1.00 95.44 87 GLN A CA 1
ATOM 670 C C . GLN A 1 87 ? -8.926 8.884 13.378 1.00 95.44 87 GLN A C 1
ATOM 672 O O . GLN A 1 87 ? -8.436 9.988 13.158 1.00 95.44 87 GLN A O 1
ATOM 677 N N . THR A 1 88 ? -10.083 8.732 14.014 1.00 95.69 88 THR A N 1
ATOM 678 C CA . THR A 1 88 ? -10.888 9.849 14.525 1.00 95.69 88 THR A CA 1
ATOM 679 C C . THR A 1 88 ? -10.654 10.102 16.011 1.00 95.69 88 THR A C 1
ATOM 681 O O . THR A 1 88 ? -11.083 11.127 16.530 1.00 95.69 88 THR A O 1
ATOM 684 N N . GLY A 1 89 ? -9.990 9.182 16.715 1.00 95.38 89 GLY A N 1
ATOM 685 C CA . GLY A 1 89 ? -9.610 9.379 18.108 1.00 95.38 89 GLY A CA 1
ATOM 686 C C . GLY A 1 89 ? -9.167 8.103 18.812 1.00 95.38 89 GLY A C 1
ATOM 687 O O . GLY A 1 89 ? -8.784 7.109 18.188 1.00 95.38 89 GLY A O 1
ATOM 688 N N . VAL A 1 90 ? -9.219 8.159 20.138 1.00 96.00 90 VAL A N 1
ATOM 689 C CA . VAL A 1 90 ? -8.995 7.041 21.055 1.00 96.00 90 VAL A CA 1
ATOM 690 C C . VAL A 1 90 ? -10.120 7.082 22.087 1.00 96.00 90 VAL A C 1
ATOM 692 O O . VAL A 1 90 ? -10.459 8.161 22.574 1.00 96.00 90 VAL A O 1
ATOM 695 N N . ASP A 1 91 ? -10.747 5.944 22.376 1.00 94.50 91 ASP A N 1
ATOM 696 C CA . ASP A 1 91 ? -11.821 5.882 23.367 1.00 94.50 91 ASP A CA 1
ATOM 697 C C . ASP A 1 91 ? -11.288 5.869 24.812 1.00 94.50 91 ASP A C 1
ATOM 699 O O . ASP A 1 91 ? -10.084 5.839 25.070 1.00 94.50 91 ASP A O 1
ATOM 703 N N . LYS A 1 92 ? -12.206 5.870 25.786 1.00 94.19 92 LYS A N 1
ATOM 704 C CA . LYS A 1 92 ? -11.875 5.884 27.222 1.00 94.19 92 LYS A CA 1
ATOM 705 C C . LYS A 1 92 ? -11.082 4.659 27.691 1.00 94.19 92 LYS A C 1
ATOM 707 O O . LYS A 1 92 ? -10.508 4.697 28.772 1.00 94.19 92 LYS A O 1
ATOM 712 N N . THR A 1 93 ? -11.076 3.581 26.911 1.00 93.62 93 THR A N 1
ATOM 713 C CA . THR A 1 93 ? -10.343 2.344 27.207 1.00 93.62 93 THR A CA 1
ATOM 714 C C . THR A 1 93 ? -8.961 2.313 26.553 1.00 93.62 93 THR A C 1
ATOM 716 O O . THR A 1 93 ? -8.232 1.339 26.713 1.00 93.62 93 THR A O 1
ATOM 719 N N . GLY A 1 94 ? -8.581 3.373 25.828 1.00 92.38 94 GLY A N 1
ATOM 720 C CA . GLY A 1 94 ? -7.329 3.430 25.076 1.00 92.38 94 GLY A CA 1
ATOM 721 C C . GLY A 1 94 ? -7.418 2.786 23.691 1.00 92.38 94 GLY A C 1
ATOM 722 O O . GLY A 1 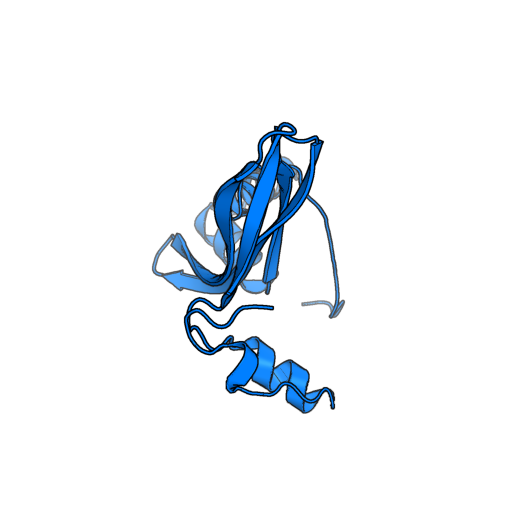94 ? -6.398 2.674 23.015 1.00 92.38 94 GLY A O 1
ATOM 723 N N . LYS A 1 95 ? -8.612 2.376 23.242 1.00 94.31 95 LYS A N 1
ATOM 724 C CA . LYS A 1 95 ? -8.806 1.733 21.940 1.00 94.31 95 LYS A CA 1
ATOM 725 C C . LYS A 1 95 ? -8.847 2.770 20.828 1.00 94.31 95 LYS A C 1
ATOM 727 O O . LYS A 1 95 ? -9.518 3.796 20.938 1.00 94.31 95 LYS A O 1
ATOM 732 N N . VAL A 1 96 ? -8.174 2.486 19.721 1.00 95.38 96 VAL A N 1
ATOM 733 C CA . VAL A 1 96 ? -8.179 3.351 18.545 1.00 95.38 96 VAL A CA 1
ATOM 734 C C . VAL A 1 96 ? -9.544 3.304 17.867 1.00 95.38 96 VAL A C 1
ATOM 736 O O . VAL A 1 96 ? -10.045 2.237 17.495 1.00 95.38 96 VAL A O 1
ATOM 739 N N . VAL A 1 97 ? -10.118 4.490 17.662 1.00 95.56 97 VAL A N 1
ATOM 740 C CA . VAL A 1 97 ? -11.390 4.693 16.967 1.00 95.56 97 VAL A CA 1
ATOM 741 C C . VAL A 1 97 ? -11.124 5.381 15.637 1.00 95.56 97 VAL A C 1
ATOM 743 O O . VAL A 1 97 ? -10.343 6.327 15.544 1.00 95.56 97 VAL A O 1
ATOM 746 N N . GLY A 1 98 ? -11.774 4.883 14.597 1.00 94.62 98 GLY A N 1
ATOM 747 C CA . GLY A 1 98 ? -11.655 5.386 13.242 1.00 94.62 98 GLY A CA 1
ATOM 748 C C . GLY A 1 98 ? -12.410 4.493 12.277 1.00 94.62 98 GLY A C 1
ATOM 749 O O . GLY A 1 98 ? -12.986 3.477 12.677 1.00 94.62 98 GLY A O 1
ATOM 750 N N . HIS A 1 99 ? -12.375 4.852 11.006 1.00 95.06 99 HIS A N 1
ATOM 751 C CA . HIS A 1 99 ? -13.047 4.119 9.942 1.00 95.06 99 HIS A CA 1
ATOM 752 C C . HIS A 1 99 ? -12.137 4.003 8.728 1.00 95.06 99 HIS A C 1
ATOM 754 O O . HIS A 1 99 ? -11.214 4.794 8.539 1.00 95.06 99 HIS A O 1
ATOM 760 N N . PHE A 1 100 ? -12.388 2.987 7.916 1.00 95.62 100 PHE A N 1
ATOM 761 C CA . PHE A 1 100 ? -11.746 2.851 6.620 1.00 95.62 100 PHE A CA 1
ATOM 762 C C . PHE A 1 100 ? -12.627 3.539 5.578 1.00 95.62 100 PHE A C 1
ATOM 764 O O . PHE A 1 100 ? -13.849 3.384 5.609 1.00 95.62 100 PHE A O 1
ATOM 771 N N . GLU A 1 101 ? -12.030 4.353 4.713 1.00 97.00 101 GLU A N 1
ATOM 772 C CA . GLU A 1 101 ? -12.752 5.095 3.681 1.00 97.00 101 GLU A CA 1
ATOM 773 C C . GLU A 1 101 ? -12.064 5.030 2.322 1.00 97.00 101 GLU A C 1
ATOM 775 O O . GLU A 1 101 ? -10.836 4.946 2.228 1.00 97.00 101 GLU A O 1
ATOM 780 N N . ALA A 1 102 ? -12.871 5.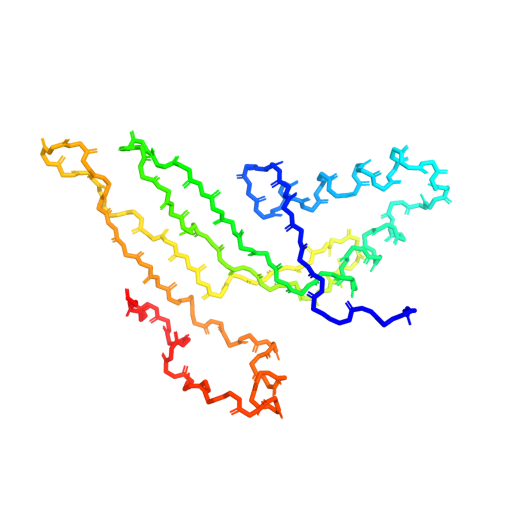120 1.266 1.00 97.56 102 ALA A N 1
ATOM 781 C CA . ALA A 1 102 ? -12.384 5.346 -0.086 1.00 97.56 102 ALA A CA 1
ATOM 782 C C . ALA A 1 102 ? -11.996 6.814 -0.303 1.00 97.56 102 ALA A C 1
ATOM 784 O O . ALA A 1 102 ? -12.650 7.746 0.176 1.00 97.56 102 ALA A O 1
ATOM 785 N N . THR A 1 103 ? -10.938 7.041 -1.074 1.00 97.12 103 THR A N 1
ATOM 786 C CA . THR A 1 103 ? -10.422 8.390 -1.365 1.00 97.12 103 THR A CA 1
ATOM 787 C C . THR A 1 103 ? -11.171 9.094 -2.505 1.00 97.12 103 THR A C 1
ATOM 789 O O . THR A 1 103 ? -11.032 10.311 -2.692 1.00 97.12 103 THR A O 1
ATOM 792 N N . GLY A 1 104 ? -11.993 8.355 -3.256 1.00 96.31 104 GLY A N 1
ATOM 793 C CA 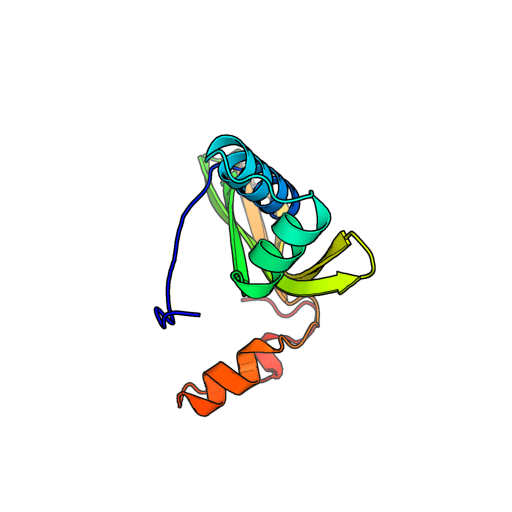. GLY A 1 104 ? -12.619 8.817 -4.496 1.00 96.31 104 GLY A CA 1
ATOM 794 C C . GLY A 1 104 ? -11.872 8.401 -5.763 1.00 96.31 104 GLY A C 1
ATOM 795 O O . GLY A 1 104 ? -12.294 8.779 -6.853 1.00 96.31 104 GLY A O 1
ATOM 796 N N . ILE A 1 105 ? -10.748 7.690 -5.639 1.00 96.00 105 ILE A N 1
ATOM 797 C CA . ILE A 1 105 ? -9.979 7.212 -6.788 1.00 96.00 105 ILE A CA 1
ATOM 798 C C . ILE A 1 105 ? -10.573 5.891 -7.271 1.00 96.00 105 ILE A C 1
ATOM 800 O O . ILE A 1 105 ? -10.691 4.946 -6.495 1.00 96.00 105 ILE A O 1
ATOM 804 N N . MET A 1 106 ? -10.909 5.830 -8.562 1.00 95.31 106 MET A N 1
ATOM 805 C CA . MET A 1 106 ? -11.241 4.584 -9.251 1.00 95.31 106 MET A CA 1
ATOM 806 C C . MET A 1 106 ? -9.937 3.908 -9.700 1.00 95.31 106 MET A C 1
ATOM 808 O O . MET A 1 106 ? -9.247 4.475 -10.551 1.00 95.31 106 MET A O 1
ATOM 812 N N . PRO A 1 107 ? -9.575 2.737 -9.152 1.00 94.94 107 PRO A N 1
ATOM 813 C CA . PRO A 1 107 ? -8.320 2.093 -9.507 1.00 94.94 107 PRO A CA 1
ATOM 814 C C . PRO A 1 107 ? -8.371 1.414 -10.874 1.00 94.94 107 PRO A C 1
ATOM 816 O O . PRO A 1 107 ? -9.397 0.858 -11.270 1.00 94.94 107 PRO A O 1
ATOM 819 N N . ARG A 1 108 ? -7.235 1.401 -11.578 1.00 93.00 108 ARG A N 1
ATOM 820 C CA . ARG A 1 108 ? -7.105 0.782 -12.912 1.00 93.00 108 ARG A CA 1
ATOM 821 C C . ARG A 1 108 ? -7.254 -0.736 -12.843 1.00 93.00 108 ARG A C 1
ATOM 823 O O . ARG A 1 108 ? -7.744 -1.358 -13.783 1.00 93.00 108 ARG A O 1
ATOM 830 N N . CYS A 1 109 ? -6.867 -1.346 -11.725 1.00 90.56 109 CYS A N 1
ATOM 831 C CA . CYS A 1 109 ? -6.982 -2.785 -11.519 1.00 90.56 109 CYS A CA 1
ATOM 832 C C . CYS A 1 109 ? -8.437 -3.292 -11.499 1.00 90.56 109 CYS A C 1
ATOM 834 O O . CYS A 1 109 ? -8.660 -4.477 -11.751 1.00 90.56 109 CYS A O 1
ATOM 836 N N . VAL A 1 110 ? -9.437 -2.425 -11.279 1.00 93.00 110 VAL A N 1
ATOM 837 C CA . VAL A 1 110 ? -10.862 -2.810 -11.248 1.00 93.00 110 VAL A CA 1
ATOM 838 C C . VAL A 1 110 ? -11.326 -3.403 -12.566 1.00 93.00 110 VAL A C 1
ATOM 840 O O . VAL A 1 110 ? -12.056 -4.392 -12.553 1.00 93.00 110 VAL A O 1
ATOM 843 N N . ASP A 1 111 ? -10.881 -2.856 -13.695 1.00 89.94 111 ASP A N 1
ATOM 844 C CA . ASP A 1 111 ? -11.259 -3.385 -15.005 1.00 89.94 111 ASP A CA 1
ATOM 845 C C . ASP A 1 111 ? -10.762 -4.822 -15.172 1.00 89.94 111 ASP A C 1
ATOM 847 O O . ASP A 1 111 ? -11.503 -5.698 -15.619 1.00 89.94 111 ASP A O 1
ATOM 851 N N . ARG A 1 112 ? -9.543 -5.108 -14.703 1.00 88.50 112 ARG A N 1
ATOM 852 C CA . ARG A 1 112 ? -8.990 -6.465 -14.708 1.00 88.50 112 ARG A CA 1
ATOM 853 C C . ARG A 1 112 ? -9.750 -7.399 -13.767 1.00 88.50 112 ARG A C 1
ATOM 855 O O . ARG A 1 112 ? -10.038 -8.532 -14.141 1.00 88.50 112 ARG A O 1
ATOM 862 N N . ILE A 1 113 ? -10.104 -6.928 -12.572 1.00 88.94 113 ILE A N 1
ATOM 863 C CA . ILE A 1 113 ? -10.883 -7.700 -11.592 1.00 88.94 113 ILE A CA 1
ATOM 864 C C . ILE A 1 113 ? -12.269 -8.054 -12.163 1.00 88.94 113 ILE A C 1
ATOM 866 O O . ILE A 1 113 ? -12.717 -9.195 -12.046 1.00 88.94 113 ILE A O 1
ATOM 870 N N . ARG A 1 114 ? -12.916 -7.111 -12.857 1.00 91.44 114 ARG A N 1
ATOM 871 C CA . ARG A 1 114 ? -14.194 -7.335 -13.549 1.00 91.44 114 ARG A CA 1
ATOM 872 C C . ARG A 1 114 ? -14.077 -8.336 -14.687 1.00 91.44 114 ARG A C 1
ATOM 874 O O . ARG A 1 114 ? -14.919 -9.222 -14.796 1.00 91.44 114 ARG A O 1
ATOM 881 N N . LEU A 1 115 ? -13.032 -8.227 -15.507 1.00 89.62 115 LEU A N 1
ATOM 882 C CA . LEU A 1 115 ? -12.749 -9.191 -16.576 1.00 89.62 115 LEU A CA 1
ATOM 883 C C . LEU A 1 115 ? -12.483 -10.602 -16.031 1.00 89.62 115 LEU A C 1
ATOM 885 O O . LEU A 1 115 ? -12.819 -11.579 -16.691 1.00 89.62 115 LEU A O 1
ATOM 889 N N . ALA A 1 116 ? -11.955 -10.715 -14.809 1.00 89.31 116 ALA A N 1
ATOM 890 C CA . ALA A 1 116 ? -11.810 -11.983 -14.094 1.00 89.31 116 ALA A CA 1
ATOM 891 C C . ALA A 1 116 ? -13.136 -12.529 -13.513 1.00 89.31 116 ALA A C 1
ATOM 893 O O . ALA A 1 116 ? -13.133 -13.546 -12.823 1.00 89.31 116 ALA A O 1
ATOM 894 N N . GLY A 1 117 ? -14.272 -11.873 -13.775 1.00 91.00 117 GLY A N 1
ATOM 895 C CA . GLY A 1 117 ? -15.606 -12.306 -13.349 1.00 91.00 117 GLY A CA 1
ATOM 896 C C . GLY A 1 117 ? -16.013 -11.842 -11.949 1.00 91.00 117 GLY A C 1
ATOM 897 O O . GLY A 1 117 ? -17.097 -12.191 -11.481 1.00 91.00 117 GLY A O 1
ATOM 898 N N . VAL A 1 118 ? -15.185 -11.041 -11.273 1.00 91.50 118 VAL A N 1
ATOM 899 C CA . VAL A 1 118 ? -15.510 -10.503 -9.949 1.00 91.50 118 VAL A CA 1
ATOM 900 C C . VAL A 1 118 ? -16.313 -9.217 -10.110 1.00 91.50 118 VAL A C 1
ATOM 902 O O . VAL A 1 118 ? -15.855 -8.237 -10.700 1.00 91.50 118 VAL A O 1
ATOM 905 N N . GLN A 1 119 ? -17.523 -9.195 -9.556 1.00 90.81 119 GLN A N 1
ATOM 906 C CA . GLN A 1 119 ? -18.331 -7.983 -9.545 1.00 90.81 119 GLN A CA 1
ATOM 907 C C . GLN A 1 119 ? -17.803 -6.999 -8.502 1.00 90.81 119 GLN A C 1
ATOM 909 O O . GLN A 1 119 ? -17.821 -7.270 -7.304 1.00 90.81 119 GLN A O 1
ATOM 914 N N . VAL A 1 120 ? -17.353 -5.840 -8.979 1.00 90.69 120 VAL A N 1
ATOM 915 C CA . VAL A 1 120 ? -16.884 -4.734 -8.141 1.00 90.69 120 VAL A CA 1
ATOM 916 C C . VAL A 1 120 ? -17.783 -3.525 -8.402 1.00 90.69 120 VAL A C 1
ATOM 918 O O . VAL A 1 120 ? -17.630 -2.886 -9.452 1.00 90.69 120 VAL A O 1
ATOM 921 N N . PRO A 1 121 ? -18.739 -3.225 -7.504 1.00 92.06 121 PRO A N 1
ATOM 922 C CA . PRO A 1 121 ? -19.599 -2.051 -7.624 1.00 92.06 121 PRO A CA 1
ATOM 923 C C . PRO A 1 121 ? -18.759 -0.767 -7.575 1.00 92.06 121 PRO A C 1
ATOM 925 O O . PRO A 1 121 ? -17.824 -0.677 -6.782 1.00 92.06 121 PRO A O 1
ATOM 928 N N . ASN A 1 122 ? -19.058 0.223 -8.421 1.00 92.25 122 ASN A N 1
ATOM 929 C CA . ASN A 1 122 ? -18.309 1.492 -8.449 1.00 92.25 122 ASN A CA 1
ATOM 930 C C . ASN A 1 122 ? -18.435 2.262 -7.133 1.00 92.25 122 ASN A C 1
ATOM 932 O O . ASN A 1 122 ? -17.528 2.995 -6.743 1.00 92.25 122 ASN A O 1
ATOM 936 N N . GLU A 1 123 ? -19.563 2.074 -6.458 1.00 93.81 123 GLU A N 1
ATOM 937 C CA . GLU A 1 123 ? -19.955 2.777 -5.252 1.00 93.81 123 GLU A CA 1
ATOM 938 C C . GLU A 1 123 ? -18.913 2.586 -4.153 1.00 93.81 123 GLU A C 1
ATOM 940 O O . GL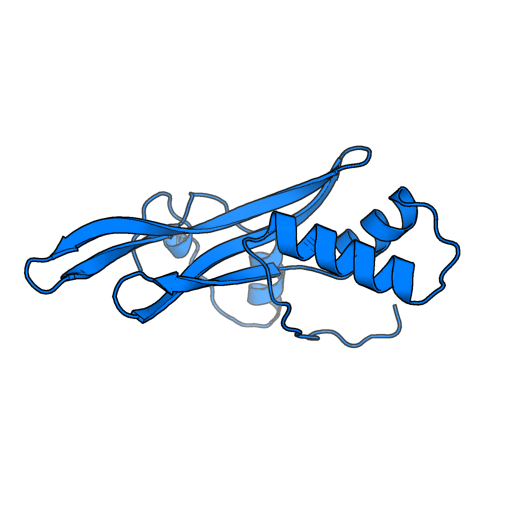U A 1 123 ? -18.684 3.502 -3.377 1.00 93.81 123 GLU A O 1
ATOM 945 N N . ILE A 1 124 ? -18.208 1.446 -4.111 1.00 94.06 124 ILE A N 1
ATOM 946 C CA . ILE A 1 124 ? -17.181 1.189 -3.091 1.00 94.06 124 ILE A CA 1
ATOM 947 C C . ILE A 1 124 ? -16.029 2.203 -3.128 1.00 94.06 124 ILE A C 1
ATOM 949 O O . ILE A 1 124 ? -15.349 2.362 -2.120 1.00 94.06 124 ILE A O 1
ATOM 953 N N . PHE A 1 125 ? -15.822 2.887 -4.258 1.00 95.50 125 PHE A N 1
ATOM 954 C CA . PHE A 1 125 ? -14.767 3.883 -4.448 1.00 95.50 125 PHE A CA 1
ATOM 955 C C . PHE A 1 125 ? -15.258 5.327 -4.285 1.00 95.50 125 PHE A C 1
ATOM 957 O O . PHE A 1 125 ? -14.469 6.257 -4.447 1.00 95.50 125 PHE A O 1
ATOM 964 N N . GLU A 1 126 ? -16.535 5.550 -3.956 1.00 95.44 126 GLU A N 1
ATOM 965 C CA . GLU A 1 126 ? -17.074 6.888 -3.692 1.00 95.44 126 GLU A CA 1
ATOM 966 C C . GLU A 1 126 ? -16.315 7.572 -2.550 1.00 95.44 126 GLU A C 1
ATOM 968 O O . GLU A 1 126 ? -16.111 7.001 -1.477 1.00 95.44 126 GLU A O 1
ATOM 973 N N . ARG A 1 127 ? -15.904 8.828 -2.757 1.00 94.94 127 ARG A N 1
ATOM 974 C CA . ARG A 1 127 ? -15.105 9.565 -1.770 1.00 94.94 127 ARG A CA 1
ATOM 975 C C . ARG A 1 127 ? -15.800 9.605 -0.407 1.00 94.94 127 ARG A C 1
ATOM 977 O O . ARG A 1 127 ? -16.929 10.071 -0.291 1.00 94.94 127 ARG A O 1
ATOM 984 N N . GLY A 1 128 ? -15.076 9.199 0.634 1.00 89.38 128 GLY A N 1
ATOM 985 C CA . GLY A 1 128 ? -15.554 9.218 2.016 1.00 89.38 128 GLY A CA 1
ATOM 986 C C . GLY A 1 128 ? -16.541 8.100 2.347 1.00 89.38 128 GLY A C 1
ATOM 987 O O . GLY A 1 128 ? -17.012 8.028 3.486 1.00 89.38 128 GLY A O 1
ATOM 988 N N . ARG A 1 129 ? -16.848 7.209 1.393 1.00 91.25 129 ARG A N 1
ATOM 989 C CA . ARG A 1 129 ? -17.633 6.015 1.678 1.00 91.25 129 ARG A CA 1
ATOM 990 C C . ARG A 1 129 ? -16.893 5.161 2.689 1.00 91.25 129 ARG A C 1
ATOM 992 O O . ARG A 1 129 ? -15.723 4.838 2.496 1.00 91.25 129 ARG A O 1
ATOM 999 N N . ARG A 1 130 ? -17.601 4.805 3.755 1.00 89.44 130 ARG A N 1
ATOM 1000 C CA . ARG A 1 130 ? -17.087 3.983 4.847 1.00 89.44 130 ARG A CA 1
ATOM 1001 C C . ARG A 1 130 ? -17.385 2.516 4.560 1.00 89.44 130 ARG A C 1
ATOM 1003 O O . ARG A 1 130 ? -18.500 2.204 4.140 1.00 89.44 130 ARG A O 1
ATOM 1010 N N . SER A 1 131 ? -16.398 1.653 4.782 1.00 72.25 131 SER A N 1
ATOM 1011 C CA . SER A 1 131 ? -16.567 0.193 4.797 1.00 72.25 131 SER A CA 1
ATOM 1012 C C . SER A 1 131 ? -16.794 -0.322 6.209 1.00 72.25 131 SER A C 1
ATOM 1014 O O . SER A 1 131 ? -16.064 0.172 7.103 1.00 72.25 131 SER A O 1
#

Solvent-accessible surface area (backbone atoms only — not comparable to full-atom values): 7931 Å² total; per-residue (Å²): 136,91,76,70,86,86,77,83,86,86,78,94,56,94,42,68,70,48,41,51,54,51,52,52,48,53,49,53,72,69,69,54,96,63,56,72,60,58,48,50,54,50,51,36,72,73,44,59,70,45,77,34,70,46,71,45,98,58,67,49,76,43,68,45,35,35,29,36,50,72,28,69,60,92,88,40,77,38,69,45,61,37,33,35,46,48,76,76,51,62,49,98,85,54,41,74,36,61,50,40,27,14,62,46,44,81,63,78,64,51,62,57,43,42,74,72,69,45,89,73,70,72,68,70,29,36,60,68,37,70,113